Protein AF-A0A800MPX7-F1 (afdb_monomer_lite)

pLDDT: mean 90.57, std 9.95, range [43.66, 97.31]

Secondary structure (DSSP, 8-state):
--HHHHHHHHHHHHHHHHHHHHHHHHHHHHHHHHSS-STTT-SSHHHHHHHTSTT---S--STT-SEEEEEEEETTEEEEEEEESSTTS-PPPEEEETT--EEE-

Radius of gyration: 13.91 Å; chains: 1; bounding box: 31×25×43 Å

Foldseek 3Di:
DPVVLVVVQVVLQVVLLVVQVLLLVLQVVCCVVPVFGCAVQFAKQQSSCVPRVVVDPPDDPDPPRQWIWGWHDTRVKIKIWTHGPDPPDPHWIWIAMNVRDIDTD

Structure (mmCIF, N/CA/C/O backbone):
data_AF-A0A800MPX7-F1
#
_entry.id   AF-A0A800MPX7-F1
#
loop_
_atom_site.group_PDB
_atom_site.id
_atom_site.type_symbol
_atom_site.label_atom_id
_atom_site.label_alt_id
_atom_site.label_comp_id
_atom_site.label_asym_id
_atom_site.label_entity_id
_atom_site.label_seq_id
_atom_site.pdbx_PDB_ins_code
_atom_site.Cartn_x
_atom_site.Cartn_y
_atom_site.Cartn_z
_atom_site.occupancy
_atom_site.B_iso_or_equiv
_atom_site.auth_seq_id
_atom_site.auth_comp_id
_atom_site.auth_asym_id
_atom_site.auth_atom_id
_atom_site.pdbx_PDB_model_num
ATOM 1 N N . MET A 1 1 ? -19.507 1.979 29.648 1.00 43.66 1 MET A N 1
ATOM 2 C CA . MET A 1 1 ? -18.296 1.139 29.498 1.00 43.66 1 MET A CA 1
ATOM 3 C C . MET A 1 1 ? -17.594 1.509 28.187 1.00 43.66 1 MET A C 1
ATOM 5 O O . MET A 1 1 ? -18.079 1.095 27.145 1.00 43.66 1 MET A O 1
ATOM 9 N N . PRO A 1 2 ? -16.526 2.334 28.200 1.00 51.25 2 PRO A N 1
ATOM 10 C CA . PRO A 1 2 ? -15.899 2.879 26.980 1.00 51.25 2 PRO A CA 1
ATOM 11 C C . PRO A 1 2 ? -14.692 2.075 26.451 1.00 51.25 2 PRO A C 1
ATOM 13 O O . PRO A 1 2 ? -14.261 2.285 25.323 1.00 51.25 2 PRO A O 1
ATOM 16 N N . ALA A 1 3 ? -14.135 1.151 27.243 1.00 56.94 3 ALA A N 1
ATOM 17 C CA . ALA A 1 3 ? -12.850 0.505 26.942 1.00 56.94 3 ALA A CA 1
ATOM 18 C C . ALA A 1 3 ? -12.887 -0.465 25.742 1.00 56.94 3 ALA A C 1
ATOM 20 O O . ALA A 1 3 ? -11.900 -0.600 25.022 1.00 56.94 3 ALA A O 1
ATOM 21 N N . TYR A 1 4 ? -14.032 -1.105 25.485 1.00 54.06 4 TYR A N 1
ATOM 22 C CA . TYR A 1 4 ? -14.161 -2.098 24.412 1.00 54.06 4 TYR A CA 1
ATOM 23 C C . TYR A 1 4 ? -14.030 -1.475 23.012 1.00 54.06 4 TYR A C 1
ATOM 25 O O . TYR A 1 4 ? -13.404 -2.047 22.122 1.00 54.06 4 TYR A O 1
ATOM 33 N N . SER A 1 5 ? -14.548 -0.254 22.837 1.00 61.44 5 SER A N 1
ATOM 34 C CA . SER A 1 5 ? -14.478 0.460 21.558 1.00 61.44 5 SER A CA 1
ATOM 35 C C . SER A 1 5 ? -13.044 0.862 21.187 1.00 61.44 5 SER A C 1
ATOM 37 O O . SER A 1 5 ? -12.705 0.859 20.006 1.00 61.44 5 SER A O 1
ATOM 39 N N . GLY A 1 6 ? -12.196 1.176 22.175 1.00 63.38 6 GLY A N 1
ATOM 40 C CA . GLY A 1 6 ? -10.790 1.533 21.947 1.00 63.38 6 GLY A CA 1
ATOM 41 C C . GLY A 1 6 ? -9.923 0.335 21.551 1.00 63.38 6 GLY A C 1
ATOM 42 O O . GLY A 1 6 ? -9.072 0.453 20.674 1.00 63.38 6 GLY A O 1
ATOM 43 N N . TYR A 1 7 ? -10.181 -0.842 22.130 1.00 65.81 7 TYR A N 1
ATOM 44 C CA . TYR A 1 7 ? -9.447 -2.066 21.788 1.00 65.81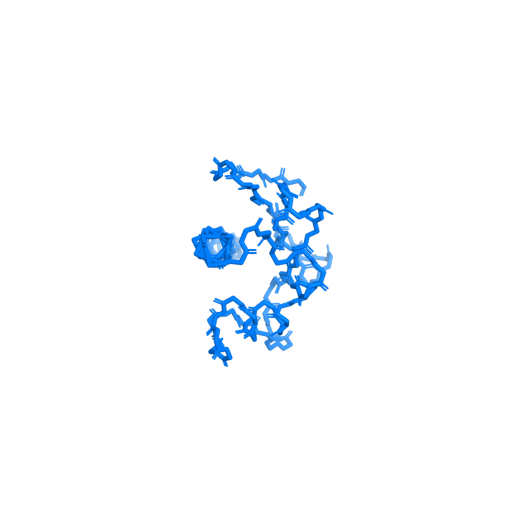 7 TYR A CA 1
ATOM 45 C C . TYR A 1 7 ? -9.704 -2.511 20.340 1.00 65.81 7 TYR A C 1
ATOM 47 O O . TYR A 1 7 ? -8.774 -2.861 19.615 1.00 65.81 7 TYR A O 1
ATOM 55 N N . ILE A 1 8 ? -10.961 -2.426 19.885 1.00 76.56 8 ILE A N 1
ATOM 56 C CA . ILE A 1 8 ? -11.328 -2.732 18.494 1.00 76.56 8 ILE A CA 1
ATOM 57 C C . ILE A 1 8 ? -10.660 -1.750 17.523 1.00 76.56 8 ILE A C 1
ATOM 59 O O . ILE A 1 8 ? -10.217 -2.166 16.453 1.00 76.56 8 ILE A O 1
ATOM 63 N N . ALA A 1 9 ? -10.570 -0.465 17.881 1.00 85.50 9 ALA A N 1
ATOM 64 C CA . ALA A 1 9 ? -9.869 0.524 17.068 1.00 85.50 9 ALA A CA 1
ATOM 65 C C . ALA A 1 9 ? -8.378 0.179 16.932 1.00 85.50 9 ALA A C 1
ATOM 67 O O . ALA A 1 9 ? -7.895 0.047 15.812 1.00 85.50 9 ALA A O 1
ATOM 68 N N . GLY A 1 10 ? -7.686 -0.097 18.043 1.00 88.00 10 GLY A N 1
ATOM 69 C CA . GLY A 1 10 ? -6.267 -0.471 18.019 1.00 88.00 10 GLY A CA 1
ATOM 70 C C . GLY A 1 10 ? -5.976 -1.739 17.206 1.00 88.00 10 GLY A C 1
ATOM 71 O O . GLY A 1 10 ? -5.010 -1.780 16.447 1.00 88.00 10 GLY A O 1
ATOM 72 N N . ALA A 1 11 ? -6.836 -2.761 17.288 1.00 90.06 11 ALA A N 1
ATOM 73 C CA . ALA A 1 11 ? -6.689 -3.976 16.481 1.00 90.06 11 ALA A CA 1
ATOM 74 C C . ALA A 1 11 ? -6.858 -3.705 14.973 1.00 90.06 11 ALA A C 1
ATOM 76 O O . ALA A 1 11 ? -6.088 -4.211 14.150 1.00 90.06 11 ALA A O 1
ATOM 77 N N . LYS A 1 12 ? -7.839 -2.872 14.600 1.00 92.00 12 LYS A N 1
ATOM 78 C CA . LYS A 1 12 ? -8.058 -2.445 13.209 1.00 92.00 12 LYS A CA 1
ATOM 79 C C . LYS A 1 12 ? -6.882 -1.618 12.684 1.00 92.00 12 LYS A C 1
ATOM 81 O O . LYS A 1 12 ? -6.427 -1.859 11.570 1.00 92.00 12 LYS A O 1
ATOM 86 N N . GLU A 1 13 ? -6.371 -0.691 13.489 1.00 94.38 13 GLU A N 1
ATOM 87 C CA . GLU A 1 13 ? -5.210 0.142 13.162 1.00 94.38 13 GLU A CA 1
ATOM 88 C C . GLU A 1 13 ? -3.936 -0.697 12.991 1.00 94.38 13 GLU A C 1
ATOM 90 O O . GLU A 1 13 ? -3.212 -0.534 12.011 1.00 94.38 13 GLU A O 1
ATOM 95 N N . SER A 1 14 ? -3.695 -1.661 13.886 1.00 94.44 14 SER A N 1
ATOM 96 C CA . SER A 1 14 ? -2.574 -2.600 13.766 1.00 94.44 14 SER A CA 1
ATOM 97 C C . SER A 1 14 ? -2.681 -3.456 12.500 1.00 94.44 14 SER A C 1
ATOM 99 O O . SER A 1 14 ? -1.698 -3.626 11.779 1.00 94.44 14 SER A O 1
ATOM 101 N N . THR A 1 15 ? -3.889 -3.922 12.170 1.00 94.38 15 THR A N 1
ATOM 102 C CA . THR A 1 15 ? -4.146 -4.646 10.916 1.00 94.38 15 THR A CA 1
ATOM 103 C C . THR A 1 15 ? -3.840 -3.771 9.699 1.00 94.38 15 THR A C 1
ATOM 105 O O . THR A 1 15 ? -3.199 -4.235 8.760 1.00 94.38 15 THR A O 1
ATOM 108 N N . ALA A 1 16 ? -4.228 -2.492 9.721 1.00 95.19 16 ALA A N 1
ATOM 109 C CA . ALA A 1 16 ? -3.929 -1.557 8.639 1.00 95.19 16 ALA A CA 1
ATOM 110 C C . ALA A 1 16 ? -2.421 -1.342 8.449 1.00 95.19 16 ALA A C 1
ATOM 112 O O . ALA A 1 16 ? -1.937 -1.369 7.319 1.00 95.19 16 ALA A O 1
ATOM 113 N N . GLN A 1 17 ? -1.663 -1.190 9.538 1.00 96.12 17 GLN A N 1
ATOM 114 C CA . GLN A 1 17 ? -0.203 -1.075 9.477 1.00 96.12 17 GLN A CA 1
ATOM 115 C C . GLN A 1 17 ? 0.456 -2.353 8.943 1.00 96.12 17 GLN A C 1
ATOM 117 O O . GLN A 1 17 ? 1.362 -2.271 8.117 1.00 96.12 17 GLN A O 1
ATOM 122 N N . ASN A 1 18 ? -0.011 -3.532 9.363 1.00 95.88 18 ASN A N 1
ATOM 123 C CA . ASN A 1 18 ? 0.490 -4.808 8.846 1.00 95.88 18 ASN A CA 1
ATOM 124 C C . ASN A 1 18 ? 0.209 -4.953 7.348 1.00 95.88 18 ASN A C 1
ATOM 126 O O . ASN A 1 18 ? 1.111 -5.297 6.589 1.00 95.88 18 ASN A O 1
ATOM 130 N N . ASN A 1 19 ? -0.995 -4.595 6.908 1.00 96.38 19 ASN A N 1
ATOM 131 C CA . ASN A 1 19 ? -1.353 -4.584 5.494 1.00 96.38 19 ASN A CA 1
ATOM 132 C C . ASN A 1 19 ? -0.485 -3.609 4.688 1.00 96.38 19 ASN A C 1
ATOM 134 O O . ASN A 1 19 ? -0.043 -3.955 3.597 1.00 96.38 19 ASN A O 1
ATOM 138 N N . LEU A 1 20 ? -0.170 -2.426 5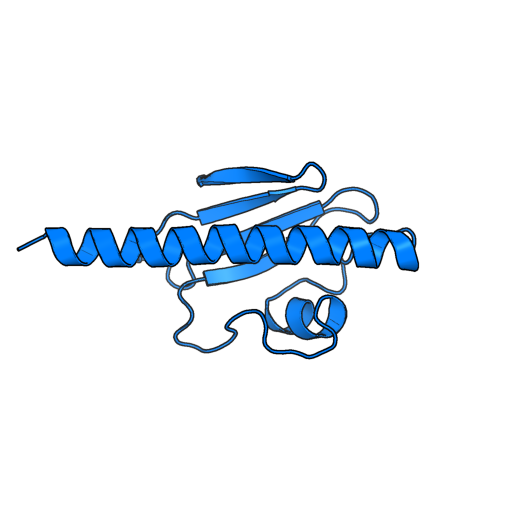.228 1.00 97.19 20 LEU A N 1
ATOM 139 C CA . LEU A 1 20 ? 0.778 -1.501 4.598 1.00 97.19 20 LEU A CA 1
ATOM 140 C C . LEU A 1 20 ? 2.182 -2.105 4.482 1.00 97.19 20 LEU A C 1
ATOM 142 O O . LEU A 1 20 ? 2.814 -1.954 3.439 1.00 97.19 20 LEU A O 1
ATOM 146 N N . ARG A 1 21 ? 2.663 -2.832 5.498 1.00 96.50 21 ARG A N 1
ATOM 147 C CA . ARG A 1 21 ? 3.947 -3.551 5.414 1.00 96.50 21 ARG A CA 1
ATOM 148 C C . ARG A 1 21 ? 3.917 -4.646 4.349 1.00 96.50 21 ARG A C 1
ATOM 150 O O . ARG A 1 21 ? 4.887 -4.787 3.614 1.00 96.50 21 ARG A O 1
ATOM 157 N N . SER A 1 22 ? 2.814 -5.381 4.221 1.00 96.50 22 SER A N 1
ATOM 158 C CA . SER A 1 22 ? 2.639 -6.363 3.146 1.00 96.50 22 SER A CA 1
ATOM 159 C C . SER A 1 22 ? 2.635 -5.705 1.766 1.00 96.50 22 SER A C 1
ATOM 161 O O . SER A 1 22 ? 3.306 -6.199 0.867 1.00 96.50 22 SER A O 1
ATOM 163 N N . ILE A 1 23 ? 1.945 -4.570 1.605 1.00 96.44 23 ILE A N 1
ATOM 164 C CA . ILE A 1 23 ? 1.979 -3.782 0.363 1.00 96.44 23 ILE A CA 1
ATOM 165 C C . ILE A 1 23 ? 3.408 -3.327 0.068 1.00 96.44 23 ILE A C 1
ATOM 167 O O . ILE A 1 23 ? 3.852 -3.465 -1.061 1.00 96.44 23 ILE A O 1
ATOM 171 N N . TYR A 1 24 ? 4.146 -2.843 1.072 1.00 97.00 24 TYR A N 1
ATOM 172 C CA . TYR A 1 24 ? 5.548 -2.461 0.904 1.00 97.00 24 TYR A CA 1
ATOM 173 C C . TYR A 1 24 ? 6.399 -3.614 0.372 1.00 97.00 24 TYR A C 1
ATOM 175 O O . TYR A 1 24 ? 7.112 -3.427 -0.608 1.00 97.00 24 TYR A O 1
ATOM 183 N N . LEU A 1 25 ? 6.295 -4.805 0.967 1.00 96.44 25 LEU A N 1
ATOM 184 C CA . LEU A 1 25 ? 7.052 -5.972 0.511 1.00 96.44 25 LEU A CA 1
ATOM 185 C C . LEU A 1 25 ? 6.729 -6.324 -0.945 1.00 96.44 25 LEU A C 1
ATOM 187 O O . LEU A 1 25 ? 7.645 -6.567 -1.723 1.00 96.44 25 LEU A O 1
ATOM 191 N N . MET A 1 26 ? 5.450 -6.289 -1.324 1.00 96.25 26 MET A N 1
ATOM 192 C CA . MET A 1 26 ? 5.057 -6.576 -2.702 1.00 96.25 26 MET A CA 1
ATOM 193 C C . MET A 1 26 ? 5.443 -5.465 -3.681 1.00 96.25 26 MET A C 1
ATOM 195 O O . MET A 1 26 ? 5.763 -5.761 -4.822 1.00 96.25 26 MET A O 1
ATOM 199 N N . GLU A 1 27 ? 5.454 -4.197 -3.266 1.00 95.81 27 GLU A N 1
ATOM 200 C CA . GLU A 1 27 ? 5.978 -3.099 -4.089 1.00 95.81 27 GLU A CA 1
ATOM 201 C C . GLU A 1 27 ? 7.484 -3.262 -4.343 1.00 95.81 27 GLU A C 1
ATOM 203 O O . GLU A 1 27 ? 7.944 -2.984 -5.446 1.00 95.81 27 GLU A O 1
ATOM 208 N N . GLN A 1 28 ? 8.254 -3.745 -3.357 1.00 96.00 28 GLN A N 1
ATOM 209 C CA . GLN A 1 28 ? 9.677 -4.054 -3.557 1.00 96.00 28 GLN A CA 1
ATOM 210 C C . GLN A 1 28 ? 9.876 -5.203 -4.551 1.00 96.00 28 GLN A C 1
ATOM 212 O O . GLN A 1 28 ? 10.730 -5.103 -5.429 1.00 96.00 28 GLN A O 1
ATOM 217 N N . ASP A 1 29 ? 9.076 -6.264 -4.435 1.00 95.19 29 ASP A N 1
ATOM 218 C CA . ASP A 1 29 ? 9.100 -7.402 -5.360 1.00 95.19 29 ASP A CA 1
ATOM 219 C C . ASP A 1 29 ? 8.719 -6.964 -6.785 1.00 95.19 29 ASP A C 1
ATOM 221 O O . ASP A 1 29 ? 9.457 -7.174 -7.745 1.00 95.19 29 ASP A O 1
ATOM 225 N N . TYR A 1 30 ? 7.630 -6.203 -6.910 1.00 95.25 30 TYR A N 1
ATOM 226 C CA . TYR A 1 30 ? 7.168 -5.658 -8.181 1.00 95.25 30 TYR A CA 1
ATOM 227 C C . TYR A 1 30 ? 8.211 -4.731 -8.825 1.00 95.25 30 TYR A C 1
ATOM 229 O O . TYR A 1 30 ? 8.442 -4.813 -10.033 1.00 95.25 30 TYR A O 1
ATOM 237 N N . PHE A 1 31 ? 8.876 -3.875 -8.041 1.00 95.44 31 PHE A N 1
ATOM 238 C CA . PHE A 1 31 ? 9.963 -3.024 -8.529 1.00 95.44 31 PHE A CA 1
ATOM 239 C C . PHE A 1 31 ? 11.182 -3.842 -8.963 1.00 95.44 31 PHE A C 1
ATOM 241 O O . PHE A 1 31 ? 11.799 -3.513 -9.974 1.00 95.44 31 PHE A O 1
ATOM 248 N N . TYR A 1 32 ? 11.524 -4.909 -8.239 1.00 94.38 32 TYR A N 1
ATOM 249 C CA . TYR A 1 32 ? 12.616 -5.805 -8.614 1.00 94.38 32 TYR A CA 1
ATOM 250 C C . TYR A 1 32 ? 12.363 -6.479 -9.971 1.00 94.38 32 TYR A C 1
ATOM 252 O O . TYR A 1 32 ? 13.273 -6.554 -10.795 1.00 94.38 32 TYR A O 1
ATOM 260 N N . GLU A 1 33 ? 11.125 -6.901 -10.236 1.00 94.56 33 GLU A N 1
ATOM 261 C CA . GLU A 1 33 ? 10.752 -7.553 -11.495 1.00 94.56 33 GLU A CA 1
ATOM 262 C C . GLU A 1 33 ? 10.553 -6.572 -12.664 1.00 94.56 33 GLU A C 1
ATOM 264 O O . GLU A 1 33 ? 10.930 -6.871 -13.797 1.00 94.56 33 GLU A O 1
ATOM 269 N N . ASN A 1 34 ? 9.961 -5.399 -12.413 1.00 94.25 34 ASN A N 1
ATOM 270 C CA . ASN A 1 34 ? 9.498 -4.485 -13.467 1.00 94.25 34 ASN A CA 1
ATOM 271 C C . ASN A 1 34 ? 10.346 -3.208 -13.604 1.00 94.25 34 ASN A C 1
ATOM 273 O O . ASN A 1 34 ? 10.165 -2.445 -14.553 1.00 94.25 34 ASN A O 1
ATOM 277 N N . GLY A 1 35 ? 11.235 -2.929 -12.648 1.00 94.00 35 GLY A N 1
ATOM 278 C CA . GLY A 1 35 ? 12.023 -1.692 -12.569 1.00 94.00 35 GLY A CA 1
ATOM 279 C C . GLY A 1 35 ? 11.219 -0.437 -12.203 1.00 94.00 35 GLY A C 1
ATOM 280 O O . GLY A 1 35 ? 11.760 0.668 -12.251 1.00 94.00 35 GLY A O 1
ATOM 281 N N . VAL A 1 36 ? 9.930 -0.582 -11.870 1.00 94.81 36 VAL A N 1
ATOM 282 C CA . VAL A 1 36 ? 9.011 0.508 -11.505 1.00 94.81 36 VAL A CA 1
ATOM 283 C C . VAL A 1 36 ? 8.021 0.054 -10.435 1.00 94.81 36 VAL A C 1
ATOM 285 O O . VAL A 1 36 ? 7.655 -1.114 -10.406 1.00 94.81 36 VAL A O 1
ATOM 288 N N . TYR A 1 37 ? 7.548 0.972 -9.591 1.00 95.62 37 TYR A N 1
ATOM 289 C CA . TYR A 1 37 ? 6.494 0.705 -8.601 1.00 95.62 37 TYR A CA 1
ATOM 290 C C . TYR A 1 37 ? 5.092 0.656 -9.228 1.00 95.62 37 TYR A C 1
ATOM 292 O O . TYR A 1 37 ? 4.834 1.283 -10.263 1.00 95.62 37 TYR A O 1
ATOM 300 N N . CYS A 1 38 ? 4.148 -0.024 -8.569 1.00 93.75 38 CYS A N 1
ATOM 301 C CA . CYS A 1 38 ? 2.776 -0.229 -9.048 1.00 93.75 38 CYS A CA 1
ATOM 302 C C . CYS A 1 38 ? 1.870 1.014 -8.894 1.00 93.75 38 CYS A C 1
ATOM 304 O O . CYS A 1 38 ? 0.698 0.933 -8.548 1.00 93.75 38 CYS A O 1
ATOM 306 N N . VAL A 1 39 ? 2.335 2.221 -9.199 1.00 93.19 39 VAL A N 1
ATOM 307 C CA . VAL A 1 39 ? 1.546 3.432 -8.909 1.00 93.19 39 VAL A CA 1
ATOM 308 C C . VAL A 1 39 ? 0.281 3.571 -9.768 1.00 93.19 39 VAL A C 1
ATOM 310 O O . VAL A 1 39 ? -0.788 3.907 -9.258 1.00 93.1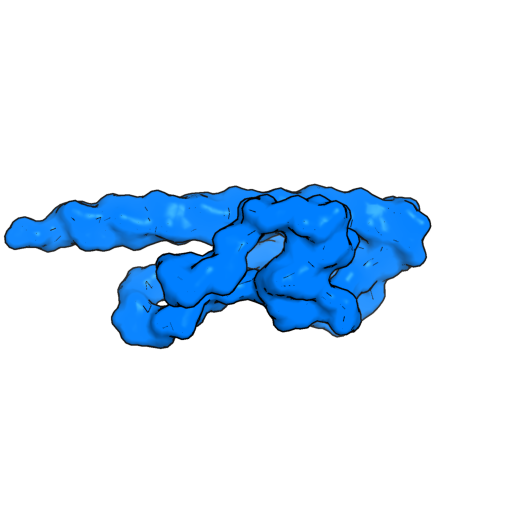9 39 VAL A O 1
ATOM 313 N N . HIS A 1 40 ? 0.369 3.318 -11.075 1.00 90.06 40 HIS A N 1
ATOM 314 C CA . HIS A 1 40 ? -0.765 3.521 -11.989 1.00 90.06 40 HIS A CA 1
ATOM 315 C C . HIS A 1 40 ? -1.781 2.379 -11.952 1.00 90.06 40 HIS A C 1
ATOM 317 O O . HIS A 1 40 ? -2.969 2.595 -12.196 1.00 90.06 40 HIS A O 1
ATOM 323 N N . ALA A 1 41 ? -1.313 1.170 -11.645 1.00 91.31 41 ALA A N 1
ATOM 324 C CA . ALA A 1 41 ? -2.139 -0.023 -11.630 1.00 91.31 41 ALA A CA 1
ATOM 325 C C . ALA A 1 41 ? -2.694 -0.340 -10.236 1.00 91.31 41 ALA A C 1
ATOM 327 O O . ALA A 1 41 ? -3.693 -1.043 -10.176 1.00 91.31 41 ALA A O 1
ATOM 328 N N . CYS A 1 42 ? -2.136 0.206 -9.144 1.00 94.19 42 CYS A N 1
ATOM 329 C CA . CYS A 1 42 ? -2.539 -0.079 -7.760 1.00 94.19 42 CYS A CA 1
ATOM 330 C C . CYS A 1 42 ? -3.312 1.065 -7.072 1.00 94.19 42 CYS A C 1
ATOM 332 O O . CYS A 1 42 ? -3.108 1.382 -5.902 1.00 94.19 42 CYS A O 1
ATOM 334 N N . THR A 1 43 ? -4.262 1.679 -7.780 1.00 93.94 43 THR A N 1
ATOM 335 C CA . THR A 1 43 ? -5.014 2.861 -7.304 1.00 93.94 43 THR A CA 1
ATOM 336 C C . THR A 1 43 ? -6.110 2.577 -6.264 1.00 93.94 43 THR A C 1
ATOM 338 O O . THR A 1 43 ? -6.656 3.515 -5.684 1.00 93.94 43 THR A O 1
ATOM 341 N N . ASN A 1 44 ? -6.456 1.312 -6.013 1.00 94.75 44 ASN A N 1
ATOM 342 C CA . ASN A 1 44 ? -7.449 0.891 -5.016 1.00 94.75 44 ASN A CA 1
ATOM 343 C C . ASN A 1 44 ? -7.140 -0.525 -4.479 1.00 94.75 44 ASN A C 1
ATOM 345 O O . ASN A 1 44 ? -6.277 -1.212 -5.025 1.00 94.75 44 ASN A O 1
ATOM 349 N N . THR A 1 45 ? -7.858 -0.982 -3.444 1.00 94.31 45 THR A N 1
ATOM 350 C CA . THR A 1 45 ? -7.604 -2.279 -2.788 1.00 94.31 45 THR A CA 1
ATOM 351 C C . THR A 1 45 ? -7.687 -3.469 -3.751 1.00 94.31 45 THR A C 1
ATOM 353 O O . THR A 1 45 ? -6.823 -4.339 -3.706 1.00 94.31 45 THR A O 1
ATOM 356 N N . ALA A 1 46 ? -8.674 -3.492 -4.652 1.00 94.50 46 ALA A N 1
ATOM 357 C CA . ALA A 1 46 ? -8.850 -4.583 -5.616 1.00 94.50 46 ALA A CA 1
ATOM 358 C C . ALA A 1 46 ? -7.705 -4.647 -6.629 1.00 94.50 46 ALA A C 1
ATOM 360 O O . ALA A 1 46 ? -7.152 -5.702 -6.933 1.00 94.50 46 ALA A O 1
ATOM 361 N N . ASN A 1 47 ? -7.300 -3.477 -7.105 1.00 95.06 47 ASN A N 1
ATOM 362 C CA . ASN A 1 47 ? -6.155 -3.290 -7.973 1.00 95.06 47 ASN A CA 1
ATOM 363 C C . ASN A 1 47 ? -4.841 -3.717 -7.301 1.00 95.06 47 ASN A C 1
ATOM 365 O O . ASN A 1 47 ? -4.002 -4.347 -7.939 1.00 95.06 47 ASN A O 1
ATOM 369 N N . ILE A 1 48 ? -4.679 -3.437 -6.008 1.00 95.56 48 ILE A N 1
ATOM 370 C CA . ILE A 1 48 ? -3.541 -3.920 -5.221 1.00 95.56 48 ILE A CA 1
ATOM 371 C C . ILE A 1 48 ? -3.566 -5.451 -5.117 1.00 95.56 48 ILE A C 1
ATOM 373 O O . ILE A 1 48 ? -2.573 -6.096 -5.441 1.00 95.56 48 ILE A O 1
ATOM 377 N N . ASN A 1 49 ? -4.693 -6.057 -4.735 1.00 95.00 49 ASN A N 1
ATOM 378 C CA . ASN A 1 49 ? -4.809 -7.517 -4.658 1.00 95.00 49 ASN A CA 1
ATOM 379 C C . ASN A 1 49 ? -4.519 -8.197 -6.002 1.00 95.00 49 ASN A C 1
ATOM 381 O O . ASN A 1 49 ? -3.816 -9.206 -6.056 1.00 95.00 49 ASN A O 1
ATOM 385 N N . LYS A 1 50 ? -4.982 -7.609 -7.106 1.00 95.31 50 LYS A N 1
ATOM 386 C CA . LYS A 1 50 ? -4.719 -8.115 -8.453 1.00 95.31 50 LYS A CA 1
ATOM 387 C C . LYS A 1 50 ? -3.244 -8.028 -8.850 1.00 95.31 50 LYS A C 1
ATOM 389 O O . LYS A 1 50 ? -2.699 -9.033 -9.296 1.00 95.31 50 LYS A O 1
ATOM 394 N N . ASN A 1 51 ? -2.626 -6.853 -8.723 1.00 94.69 51 ASN A N 1
ATOM 395 C CA . ASN A 1 51 ? -1.306 -6.589 -9.307 1.00 94.69 51 ASN A CA 1
ATOM 396 C C . ASN A 1 51 ? -0.143 -6.895 -8.354 1.00 94.69 51 ASN A C 1
ATOM 398 O O . ASN A 1 51 ? 0.896 -7.346 -8.814 1.00 94.69 51 ASN A O 1
ATOM 402 N N . LEU A 1 52 ? -0.319 -6.684 -7.046 1.00 94.62 52 LEU A N 1
ATOM 403 C CA . LEU A 1 52 ? 0.716 -6.946 -6.041 1.00 94.62 52 LEU A CA 1
ATOM 404 C C . LEU A 1 52 ? 0.549 -8.294 -5.348 1.00 94.62 52 LEU A C 1
ATOM 406 O O . LEU A 1 52 ? 1.536 -8.878 -4.940 1.00 94.62 52 LEU A O 1
ATOM 410 N N . PHE A 1 53 ? -0.670 -8.820 -5.210 1.00 94.56 53 PHE A N 1
ATOM 411 C CA . PHE A 1 53 ? -0.897 -10.109 -4.536 1.00 94.56 53 PHE A CA 1
ATOM 412 C C . PHE A 1 53 ? -1.287 -11.242 -5.496 1.00 94.56 53 PHE A C 1
ATOM 414 O O . PHE A 1 53 ? -1.780 -12.289 -5.063 1.00 94.56 53 PHE A O 1
ATOM 421 N N . GLY A 1 54 ? -1.081 -11.053 -6.803 1.00 89.56 54 GLY A N 1
ATOM 422 C CA . GLY A 1 54 ? -1.345 -12.071 -7.824 1.00 89.56 54 GLY A CA 1
ATOM 423 C C . GLY A 1 54 ? -2.806 -12.532 -7.874 1.00 89.56 54 GLY A C 1
ATOM 424 O O . GLY A 1 54 ? -3.076 -13.703 -8.132 1.00 89.56 54 GLY A O 1
ATOM 425 N N . GLY A 1 55 ? -3.753 -11.646 -7.557 1.00 85.56 55 GLY A N 1
ATOM 426 C CA . GLY A 1 55 ? -5.188 -11.945 -7.515 1.00 85.56 55 GLY A CA 1
ATOM 427 C C . GLY A 1 55 ? -5.681 -12.582 -6.215 1.00 85.56 55 GLY A C 1
ATOM 428 O O . GLY A 1 55 ? -6.868 -12.884 -6.103 1.00 85.56 55 GLY A O 1
ATOM 429 N N . LYS A 1 56 ? -4.810 -12.779 -5.218 1.00 87.88 56 LYS A N 1
ATOM 430 C CA . LYS A 1 56 ? -5.223 -13.243 -3.888 1.00 87.88 56 LYS A CA 1
ATOM 431 C C . LYS A 1 56 ? -5.853 -12.093 -3.105 1.00 87.88 56 LYS A C 1
ATOM 433 O O . LYS A 1 56 ? -5.339 -10.978 -3.112 1.00 87.88 56 LYS A O 1
ATOM 438 N N . GLN A 1 57 ? -6.926 -12.383 -2.370 1.00 87.75 57 GLN A N 1
ATOM 439 C CA . GLN A 1 57 ? -7.581 -11.425 -1.472 1.00 87.75 57 GLN A CA 1
ATOM 440 C C . GLN A 1 57 ? -6.793 -11.251 -0.162 1.00 87.75 57 GLN A C 1
ATOM 442 O O . GLN A 1 57 ? -7.285 -11.557 0.921 1.00 87.75 57 GLN A O 1
ATOM 447 N N . SER A 1 58 ? -5.541 -10.799 -0.262 1.00 89.62 58 SER A N 1
ATOM 448 C CA . SER A 1 58 ? -4.674 -10.541 0.896 1.00 89.62 58 SER A CA 1
ATOM 449 C C . SER A 1 58 ? -5.148 -9.327 1.698 1.00 89.62 58 SER A C 1
ATOM 451 O O . SER A 1 58 ? -5.006 -9.289 2.917 1.00 89.62 58 SER A O 1
ATOM 453 N N . LEU A 1 59 ? -5.736 -8.343 1.017 1.00 92.25 59 LEU A N 1
ATOM 454 C CA . LEU A 1 59 ? -6.403 -7.199 1.628 1.00 92.25 59 LEU A CA 1
ATOM 455 C C . LEU A 1 59 ? -7.920 -7.394 1.610 1.00 92.25 59 LEU A C 1
ATOM 457 O O . LEU A 1 59 ? -8.482 -7.800 0.593 1.00 92.25 59 LEU A O 1
ATOM 461 N N . ASP A 1 60 ? -8.595 -7.043 2.704 1.00 90.50 60 ASP A N 1
ATOM 462 C CA . ASP A 1 60 ? -10.057 -7.075 2.764 1.00 90.50 60 ASP A CA 1
ATOM 463 C C . ASP A 1 60 ? -10.662 -5.950 1.905 1.00 90.50 60 ASP A C 1
ATOM 465 O O . ASP A 1 60 ? -10.583 -4.760 2.233 1.00 90.50 60 ASP A O 1
ATOM 469 N N . GLU A 1 61 ? -11.270 -6.343 0.788 1.00 89.44 61 GLU A N 1
ATOM 470 C CA . GLU A 1 61 ? -11.980 -5.463 -0.145 1.00 89.44 61 GLU A CA 1
ATOM 471 C C . GLU A 1 61 ? -13.459 -5.268 0.215 1.00 89.44 61 GLU A C 1
ATOM 473 O O . GLU A 1 61 ? -14.117 -4.379 -0.340 1.00 89.44 61 GLU A O 1
ATOM 478 N N . SER A 1 62 ? -13.993 -6.072 1.142 1.00 88.62 62 SER A N 1
ATOM 479 C CA . SER A 1 62 ? -15.419 -6.115 1.456 1.00 88.62 62 SER A CA 1
ATOM 480 C C . SER A 1 62 ? -15.949 -4.764 1.936 1.00 88.62 62 SER A C 1
ATOM 482 O O . SER A 1 62 ? -15.215 -3.910 2.439 1.00 88.62 62 SER A O 1
ATOM 484 N N . ALA A 1 63 ? -17.265 -4.566 1.825 1.00 86.00 63 ALA A N 1
ATOM 485 C CA . ALA A 1 63 ? -17.931 -3.370 2.345 1.00 86.00 63 ALA A CA 1
ATOM 486 C C . ALA A 1 63 ? -17.696 -3.157 3.855 1.00 86.00 63 ALA A C 1
ATOM 488 O O . ALA A 1 63 ? -17.746 -2.021 4.324 1.00 86.00 63 ALA A O 1
ATOM 489 N N . SER A 1 64 ? -17.404 -4.238 4.583 1.00 86.31 64 SER A N 1
ATOM 490 C CA . SER A 1 64 ? -17.143 -4.259 6.023 1.00 86.31 64 SER A CA 1
ATOM 491 C C . SER A 1 64 ? -15.713 -3.863 6.395 1.00 86.31 64 SER A C 1
ATOM 493 O O . SER A 1 64 ? -15.439 -3.622 7.572 1.00 86.31 64 SER A O 1
ATOM 495 N N . SER A 1 65 ? -14.804 -3.788 5.417 1.00 89.75 65 SER A N 1
ATOM 496 C CA . SER A 1 65 ? -13.406 -3.451 5.661 1.00 89.75 65 SER A CA 1
ATOM 497 C C . SER A 1 65 ? -13.279 -2.025 6.218 1.00 89.75 65 SER A C 1
ATOM 499 O O . SER A 1 65 ? -13.734 -1.070 5.574 1.00 89.75 65 SER A O 1
ATOM 501 N N . PRO A 1 66 ? -12.642 -1.834 7.389 1.00 92.31 66 PRO A N 1
ATOM 502 C CA . PRO A 1 66 ? -12.503 -0.517 8.009 1.00 92.31 66 PRO A CA 1
ATOM 503 C C . PRO A 1 66 ? -11.581 0.422 7.222 1.00 92.31 66 PRO A C 1
ATOM 505 O O . PRO A 1 66 ? -11.647 1.636 7.413 1.00 92.31 66 PRO A O 1
ATOM 508 N N . TYR A 1 67 ? -10.749 -0.121 6.328 1.00 94.62 67 TYR A N 1
ATOM 509 C CA . TYR A 1 67 ? -9.764 0.628 5.557 1.00 94.62 67 TYR A CA 1
ATOM 510 C C . TYR A 1 67 ? -9.897 0.394 4.051 1.00 94.62 67 TYR A C 1
ATOM 512 O O . TYR A 1 67 ? -10.295 -0.668 3.578 1.00 94.62 67 TYR A O 1
ATOM 520 N N . LEU A 1 68 ? -9.531 1.420 3.295 1.00 95.19 68 LEU A N 1
ATOM 521 C CA . LEU A 1 68 ? -9.317 1.394 1.858 1.00 95.19 68 LEU A CA 1
ATOM 522 C C . LEU A 1 68 ? -7.834 1.621 1.593 1.00 95.19 68 LEU A C 1
ATOM 524 O O . LEU A 1 68 ? -7.232 2.528 2.179 1.00 95.19 68 LEU A O 1
ATOM 528 N N . TYR A 1 69 ? -7.274 0.814 0.696 1.00 96.69 69 TYR A N 1
ATOM 529 C CA . TYR A 1 69 ? -5.866 0.872 0.336 1.00 96.69 69 TYR A CA 1
ATOM 530 C C . TYR A 1 69 ? -5.701 1.431 -1.073 1.00 96.69 69 TYR A C 1
ATOM 532 O O . TYR A 1 69 ? -6.504 1.145 -1.959 1.00 96.69 69 TYR A O 1
ATOM 540 N N . SER A 1 70 ? -4.673 2.245 -1.282 1.00 96.44 70 SER A N 1
ATOM 541 C CA . SER A 1 70 ? -4.348 2.809 -2.597 1.00 96.44 70 SER A CA 1
ATOM 542 C C . SER A 1 70 ? -2.883 3.201 -2.653 1.00 96.44 70 SER A C 1
ATOM 544 O O . SER 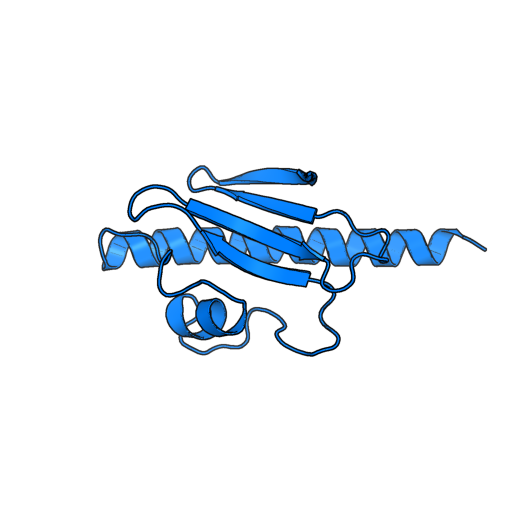A 1 70 ? -2.366 3.716 -1.664 1.00 96.44 70 SER A O 1
ATOM 546 N N . VAL A 1 71 ? -2.251 3.054 -3.807 1.00 96.44 71 VAL A N 1
ATOM 547 C CA . VAL A 1 71 ? -0.887 3.512 -4.068 1.00 96.44 71 VAL A CA 1
ATOM 548 C C . VAL A 1 71 ? -0.932 4.733 -4.985 1.00 96.44 71 VAL A C 1
ATOM 550 O O . VAL A 1 71 ? -1.711 4.791 -5.934 1.00 96.44 71 VAL A O 1
ATOM 553 N N . THR A 1 72 ? -0.121 5.741 -4.675 1.00 95.62 72 THR A N 1
ATOM 554 C CA . THR A 1 72 ? 0.044 6.969 -5.471 1.00 95.62 72 THR A CA 1
ATOM 555 C C . THR A 1 72 ? 1.516 7.372 -5.504 1.00 95.62 72 THR A C 1
ATOM 557 O O . THR A 1 72 ? 2.247 7.007 -4.590 1.00 95.62 72 THR A O 1
ATOM 560 N N . GLY A 1 73 ? 1.946 8.190 -6.465 1.00 93.31 73 GLY A N 1
ATOM 561 C CA . GLY A 1 73 ? 3.327 8.679 -6.535 1.00 93.31 73 GLY A CA 1
ATOM 562 C C . GLY A 1 73 ? 3.855 8.700 -7.964 1.00 93.31 73 GLY A C 1
ATOM 563 O O . GLY A 1 73 ? 3.148 9.123 -8.878 1.00 93.31 73 GLY A O 1
ATOM 564 N N . SER A 1 74 ? 5.083 8.223 -8.145 1.00 91.12 74 SER A N 1
ATOM 565 C CA . SER A 1 74 ? 5.766 8.039 -9.424 1.00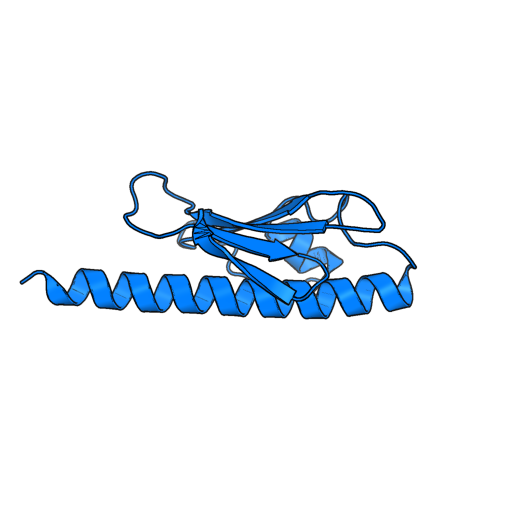 91.12 74 SER A CA 1
ATOM 566 C C . SER A 1 74 ? 6.307 6.610 -9.556 1.00 91.12 74 SER A C 1
ATOM 568 O O . SER A 1 74 ? 6.261 5.809 -8.628 1.00 91.12 74 SER A O 1
ATOM 570 N N . THR A 1 75 ? 6.874 6.274 -10.711 1.00 88.62 75 THR A N 1
ATOM 571 C CA . THR A 1 75 ? 7.464 4.948 -10.952 1.00 88.62 75 THR A CA 1
ATOM 572 C C . THR A 1 75 ? 8.673 4.626 -10.064 1.00 88.62 75 THR A C 1
ATOM 574 O O . THR A 1 75 ? 9.021 3.457 -9.943 1.00 88.62 75 THR A O 1
ATOM 577 N N . THR A 1 76 ? 9.299 5.621 -9.425 1.00 90.19 76 THR A N 1
ATOM 578 C CA . THR A 1 76 ? 10.515 5.465 -8.601 1.00 90.19 76 THR A CA 1
ATOM 579 C C . THR A 1 76 ? 10.332 5.830 -7.128 1.00 90.19 76 THR A C 1
ATOM 581 O O . THR A 1 76 ? 11.243 5.618 -6.332 1.00 90.19 76 THR A O 1
ATOM 584 N N . ALA A 1 77 ? 9.172 6.366 -6.747 1.00 93.69 77 ALA A N 1
ATOM 585 C CA . ALA A 1 77 ? 8.821 6.663 -5.363 1.00 93.69 77 ALA A CA 1
ATOM 586 C C . ALA A 1 77 ? 7.304 6.584 -5.195 1.00 93.69 77 ALA A C 1
ATOM 588 O O . ALA A 1 77 ? 6.559 7.095 -6.033 1.00 93.69 77 ALA A O 1
ATOM 589 N N . TYR A 1 78 ? 6.830 5.992 -4.105 1.00 95.50 78 TYR A N 1
ATOM 590 C CA . TYR A 1 78 ? 5.399 5.794 -3.901 1.00 95.50 78 TYR A CA 1
ATOM 591 C C . TYR A 1 78 ? 4.980 6.087 -2.466 1.00 95.50 78 TYR A C 1
ATOM 593 O O . TYR A 1 78 ? 5.769 6.087 -1.525 1.00 95.50 78 TYR A O 1
ATOM 601 N N . ILE A 1 79 ? 3.682 6.315 -2.308 1.00 96.62 79 ILE A N 1
ATOM 602 C CA . ILE A 1 79 ? 2.999 6.348 -1.026 1.00 96.62 79 ILE A CA 1
ATOM 603 C C . ILE A 1 79 ? 1.820 5.392 -1.130 1.00 96.62 79 ILE A C 1
ATOM 605 O O . ILE A 1 79 ? 0.914 5.595 -1.944 1.00 96.62 79 ILE A O 1
ATOM 609 N N . ALA A 1 80 ? 1.835 4.355 -0.300 1.00 97.06 80 ALA A N 1
ATOM 610 C CA . ALA A 1 80 ? 0.696 3.487 -0.081 1.00 97.06 80 ALA A CA 1
ATOM 611 C C . ALA A 1 80 ? -0.104 4.023 1.107 1.00 97.06 80 ALA A C 1
ATOM 613 O O . ALA A 1 80 ? 0.433 4.286 2.182 1.00 97.06 80 ALA A O 1
ATOM 614 N N . TRP A 1 81 ? -1.399 4.203 0.901 1.00 97.12 81 TRP A N 1
ATOM 615 C CA . TRP A 1 81 ? -2.324 4.786 1.860 1.00 97.12 81 TRP A CA 1
ATOM 616 C C . TRP A 1 81 ? -3.219 3.706 2.448 1.00 97.12 81 TRP A C 1
ATOM 618 O O . TRP A 1 81 ? -3.710 2.858 1.711 1.00 97.12 81 TRP A O 1
ATOM 628 N N . ALA A 1 82 ? -3.499 3.800 3.744 1.00 96.81 82 ALA A N 1
ATOM 629 C CA . ALA A 1 82 ? -4.589 3.116 4.425 1.00 96.81 82 ALA A CA 1
ATOM 630 C C . ALA A 1 82 ? -5.538 4.184 4.981 1.00 96.81 82 ALA A C 1
ATOM 632 O O . ALA A 1 82 ? -5.323 4.752 6.057 1.00 96.81 82 ALA A O 1
ATOM 633 N N . ARG A 1 83 ? -6.588 4.497 4.220 1.00 94.88 83 ARG A N 1
ATOM 634 C CA . ARG A 1 83 ? -7.597 5.492 4.606 1.00 94.88 83 ARG A CA 1
ATOM 635 C C . ARG A 1 83 ? -8.777 4.796 5.252 1.00 94.88 83 ARG A C 1
ATOM 637 O O . ARG A 1 83 ? -9.224 3.770 4.748 1.00 94.88 83 ARG A O 1
ATOM 644 N N . LYS A 1 84 ? -9.312 5.357 6.335 1.00 93.31 84 LYS A N 1
ATOM 645 C CA . LYS A 1 84 ? -10.564 4.863 6.912 1.00 93.31 84 LYS A CA 1
ATOM 646 C C . LYS A 1 84 ? -11.654 4.899 5.847 1.00 93.31 84 LYS A C 1
ATOM 648 O O . LYS A 1 84 ? -11.807 5.894 5.137 1.00 93.31 84 LYS A O 1
ATOM 653 N N . ARG A 1 85 ? -12.403 3.807 5.725 1.00 91.94 85 ARG A N 1
ATOM 654 C CA . ARG A 1 85 ? -13.508 3.713 4.768 1.00 91.94 85 ARG A CA 1
ATOM 655 C C . ARG A 1 85 ? -14.617 4.689 5.141 1.00 91.94 85 ARG A C 1
ATOM 657 O O . ARG A 1 85 ? -15.156 5.368 4.273 1.00 91.94 85 ARG A O 1
ATOM 664 N N . ASN A 1 86 ? -14.930 4.771 6.434 1.00 88.88 86 ASN A N 1
ATOM 665 C CA . ASN A 1 86 ? -15.937 5.677 6.955 1.00 88.88 86 ASN A CA 1
ATOM 666 C C . ASN A 1 86 ? -15.256 6.860 7.662 1.00 88.88 86 ASN A C 1
ATOM 668 O O . ASN A 1 86 ? -14.602 6.668 8.686 1.00 88.88 86 ASN A O 1
ATOM 672 N N . PRO A 1 87 ? -15.413 8.107 7.186 1.00 83.88 87 PRO A N 1
ATOM 673 C CA . PRO A 1 87 ? -14.732 9.260 7.779 1.00 83.88 87 PRO A CA 1
ATOM 674 C C . PRO A 1 87 ? -15.188 9.558 9.215 1.00 83.88 87 PRO A C 1
ATOM 676 O O . PRO A 1 87 ? -14.453 10.196 9.970 1.00 83.88 87 PRO A O 1
ATOM 679 N N . ARG A 1 88 ? -16.377 9.069 9.594 1.00 85.06 88 ARG A N 1
ATOM 680 C CA . ARG A 1 88 ? -16.950 9.170 10.944 1.00 85.06 88 ARG A CA 1
ATOM 681 C C . ARG A 1 88 ? -16.342 8.187 11.945 1.00 85.06 88 ARG A C 1
ATOM 683 O O . ARG A 1 88 ? -16.576 8.350 13.138 1.00 85.06 88 ARG A O 1
ATOM 690 N N . ASP A 1 89 ? -15.584 7.191 11.487 1.00 84.88 89 ASP A N 1
ATOM 691 C CA . ASP A 1 89 ? -14.874 6.300 12.396 1.00 84.88 89 ASP A CA 1
ATOM 692 C C . ASP A 1 89 ? -13.754 7.065 13.112 1.00 84.88 89 ASP A C 1
ATOM 694 O O . ASP A 1 89 ? -13.005 7.834 12.499 1.00 84.88 89 ASP A O 1
ATOM 698 N N . GLY A 1 90 ? -13.608 6.806 14.413 1.00 86.62 90 GLY A N 1
ATOM 699 C CA . GLY A 1 90 ? -12.507 7.310 15.244 1.00 86.62 90 GLY A CA 1
ATOM 700 C C . GLY A 1 90 ? -11.165 6.618 14.982 1.00 86.62 90 GLY A C 1
ATOM 701 O O . GLY A 1 90 ? -10.302 6.632 15.850 1.00 86.62 90 GLY A O 1
ATOM 702 N N . LEU A 1 91 ? -11.022 5.970 13.825 1.00 91.19 91 LEU A N 1
ATOM 703 C CA . LEU A 1 91 ? -9.816 5.278 13.390 1.00 91.19 91 LEU A CA 1
ATOM 704 C C . LEU A 1 91 ? -8.807 6.280 12.829 1.00 91.19 91 LEU A C 1
ATOM 706 O O . LEU A 1 91 ? -9.174 7.174 12.055 1.00 91.19 91 LEU A O 1
ATOM 710 N N . LYS A 1 92 ? -7.533 6.088 13.161 1.00 92.94 92 LYS A N 1
ATOM 711 C CA . LYS A 1 92 ? -6.425 6.791 12.513 1.00 92.94 92 LYS A CA 1
ATOM 712 C C . LYS A 1 92 ? -6.228 6.324 11.078 1.00 92.94 92 LYS A C 1
ATOM 714 O O . LYS A 1 92 ? -6.579 5.198 10.725 1.00 92.94 92 LYS A O 1
ATOM 719 N N . GLN A 1 93 ? -5.646 7.181 10.251 1.00 94.69 93 GLN A N 1
ATOM 720 C CA . GLN A 1 93 ? -5.211 6.827 8.904 1.00 94.69 93 GLN A CA 1
ATOM 721 C C . GLN A 1 93 ? -3.701 6.658 8.892 1.00 94.69 93 GLN A C 1
ATOM 723 O O . GLN A 1 93 ? -3.002 7.294 9.673 1.00 94.69 93 GLN A O 1
ATOM 728 N N . PHE A 1 94 ? -3.208 5.807 7.998 1.00 97.12 94 PHE A N 1
ATOM 729 C CA . PHE A 1 94 ? -1.785 5.506 7.912 1.00 97.12 94 PHE A CA 1
ATOM 730 C C . PHE A 1 94 ? -1.307 5.577 6.474 1.00 97.12 94 PHE A C 1
ATOM 732 O O . PHE A 1 94 ? -2.081 5.409 5.526 1.00 97.12 94 PHE A O 1
ATOM 739 N N . ARG A 1 95 ? -0.012 5.800 6.305 1.00 96.75 95 ARG A N 1
ATOM 740 C CA . ARG A 1 95 ? 0.667 5.666 5.021 1.00 96.75 95 ARG A CA 1
ATOM 741 C C . ARG A 1 95 ? 2.036 5.034 5.209 1.00 96.75 95 ARG A C 1
ATOM 743 O O . ARG A 1 95 ? 2.619 5.170 6.278 1.00 96.75 95 ARG A O 1
ATOM 750 N N . ILE A 1 96 ? 2.529 4.371 4.170 1.00 97.31 96 ILE A N 1
ATOM 751 C CA . ILE A 1 96 ? 3.907 3.886 4.077 1.00 97.31 96 ILE A CA 1
ATOM 752 C C . ILE A 1 96 ? 4.514 4.315 2.741 1.00 97.31 96 ILE A C 1
ATOM 754 O O . ILE A 1 96 ? 3.796 4.429 1.746 1.00 97.31 96 ILE A O 1
ATOM 758 N N . ASN A 1 97 ? 5.820 4.555 2.714 1.00 94.81 97 ASN A N 1
ATOM 759 C CA . ASN A 1 97 ? 6.572 4.891 1.503 1.00 94.81 97 ASN A CA 1
ATOM 760 C C . ASN A 1 97 ? 7.626 3.824 1.163 1.00 94.81 97 ASN A C 1
ATOM 762 O O . ASN A 1 97 ? 7.790 2.838 1.887 1.00 94.81 97 ASN A O 1
ATOM 766 N N . GLU A 1 98 ? 8.385 4.050 0.090 1.00 92.56 98 GLU A N 1
ATOM 767 C CA . GLU A 1 98 ? 9.433 3.145 -0.398 1.00 92.56 98 GLU A CA 1
ATOM 768 C C . GLU A 1 98 ? 10.588 2.915 0.592 1.00 92.56 98 GLU A C 1
ATOM 770 O O . GLU A 1 98 ? 11.416 2.030 0.395 1.00 92.56 98 GLU A O 1
ATOM 775 N N . LYS A 1 99 ? 10.646 3.688 1.682 1.00 94.19 99 LYS A N 1
ATOM 776 C CA . LYS A 1 99 ? 11.656 3.576 2.743 1.00 94.19 99 LYS A CA 1
ATOM 777 C C . LYS A 1 99 ? 11.157 2.801 3.961 1.00 94.19 99 LYS A C 1
ATOM 779 O O . LYS A 1 99 ? 11.826 2.815 4.991 1.00 94.19 99 LYS A O 1
ATOM 784 N N . ASN A 1 100 ? 9.992 2.152 3.869 1.00 94.19 100 ASN A N 1
ATOM 785 C CA . ASN A 1 100 ? 9.354 1.446 4.986 1.00 94.19 100 ASN A CA 1
ATOM 786 C C . ASN A 1 100 ? 9.064 2.371 6.191 1.00 94.19 100 ASN A C 1
ATOM 788 O O . ASN A 1 100 ? 9.097 1.940 7.345 1.00 94.19 100 ASN A O 1
ATOM 792 N N . SER A 1 101 ? 8.798 3.657 5.930 1.00 94.44 101 SER A N 1
ATOM 793 C CA . SER A 1 101 ? 8.419 4.629 6.961 1.00 94.44 101 SER A CA 1
ATOM 794 C C . SER A 1 101 ? 6.902 4.684 7.079 1.00 94.44 101 SER A C 1
ATOM 796 O O . SER A 1 101 ? 6.243 5.079 6.119 1.00 94.44 101 SER A O 1
ATOM 798 N N . ILE A 1 102 ? 6.356 4.272 8.228 1.00 94.50 102 ILE A N 1
ATOM 799 C CA . ILE A 1 102 ? 4.922 4.380 8.531 1.00 94.50 102 ILE A CA 1
ATOM 800 C C . ILE A 1 102 ? 4.655 5.682 9.281 1.00 94.50 102 ILE A C 1
ATOM 802 O O . ILE A 1 102 ? 5.264 5.919 10.320 1.00 94.50 102 ILE A O 1
AT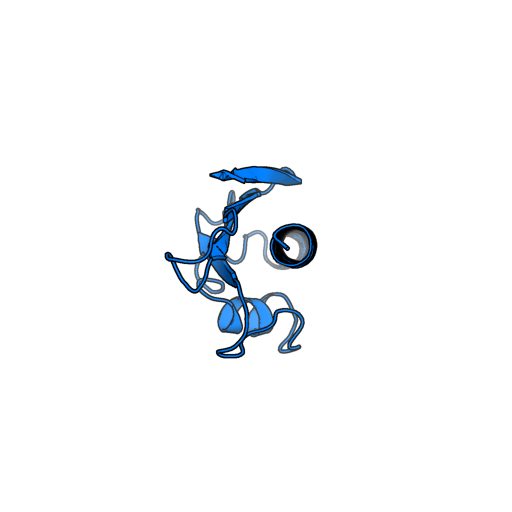OM 806 N N . ASP A 1 103 ? 3.684 6.453 8.797 1.00 94.44 103 ASP A N 1
ATOM 807 C CA . ASP A 1 103 ? 3.210 7.690 9.427 1.00 94.44 103 ASP A CA 1
ATOM 808 C C . ASP A 1 103 ? 1.680 7.669 9.587 1.00 94.44 103 ASP A C 1
ATOM 810 O O . ASP A 1 103 ? 0.979 7.149 8.708 1.00 94.44 103 ASP A O 1
ATOM 814 N N . ASP A 1 104 ? 1.154 8.264 10.666 1.00 91.44 104 ASP A N 1
ATOM 815 C CA . ASP A 1 104 ? -0.272 8.600 10.806 1.00 91.44 104 ASP A CA 1
ATOM 816 C C . ASP A 1 104 ? -0.580 10.050 10.390 1.00 91.44 104 ASP A C 1
ATOM 818 O O . ASP A 1 104 ? 0.303 10.909 10.403 1.00 91.44 104 ASP A O 1
ATOM 822 N N . PHE A 1 105 ? -1.818 10.313 9.947 1.00 87.00 105 PHE A N 1
ATOM 823 C CA . PHE A 1 105 ? -2.273 11.637 9.491 1.00 87.00 105 PHE A CA 1
ATOM 824 C C . PHE A 1 105 ? -3.792 11.828 9.602 1.00 87.00 105 PHE A C 1
ATOM 826 O O . PHE A 1 105 ? -4.533 10.814 9.618 1.00 87.00 105 PHE A O 1
#

Sequence (105 aa):
MPAYSGYIAGAKESTAQNNLRSIYLMEQDYFYENGVYCVHACTNTANINKNLFGGKQSLDESASSPYLYSVTGSTTAYIAWARKRNPRDGLKQFRINEKNSIDDF